Protein AF-A0A0P9DIS6-F1 (afdb_monomer_lite)

Structure (mmCIF, N/CA/C/O backbone):
data_AF-A0A0P9DIS6-F1
#
_entry.id   AF-A0A0P9DIS6-F1
#
loop_
_atom_site.group_PDB
_atom_site.id
_atom_site.type_symbol
_atom_site.label_atom_id
_atom_site.label_alt_id
_atom_site.label_comp_id
_atom_site.label_asym_id
_atom_site.label_entity_id
_atom_site.label_seq_id
_atom_site.pdbx_PDB_ins_code
_atom_site.Cartn_x
_atom_site.Cartn_y
_atom_site.Cartn_z
_atom_site.occupancy
_atom_site.B_iso_or_equiv
_atom_site.auth_seq_id
_atom_site.auth_comp_id
_atom_site.auth_asym_id
_atom_site.auth_atom_id
_atom_site.pdbx_PDB_model_num
ATOM 1 N N . MET A 1 1 ? 12.935 -15.596 25.903 1.00 37.84 1 MET A N 1
ATOM 2 C CA . MET A 1 1 ? 12.509 -15.413 24.498 1.00 37.84 1 MET A CA 1
ATOM 3 C C . MET A 1 1 ? 12.984 -14.052 24.033 1.00 37.84 1 MET A C 1
ATOM 5 O O . MET A 1 1 ? 12.447 -13.041 24.473 1.00 37.84 1 MET A O 1
ATOM 9 N N . GLN A 1 2 ? 14.040 -14.016 23.230 1.00 32.84 2 GLN A N 1
ATOM 10 C CA . GLN A 1 2 ? 14.567 -12.777 22.670 1.00 32.84 2 GLN A CA 1
ATOM 11 C C . GLN A 1 2 ? 13.622 -12.366 21.537 1.00 32.84 2 GLN A C 1
ATOM 13 O O . GLN A 1 2 ? 13.477 -13.085 20.556 1.00 32.84 2 GLN A O 1
ATOM 18 N N . ARG A 1 3 ? 12.859 -11.283 21.727 1.00 45.94 3 ARG A N 1
ATOM 19 C CA . ARG A 1 3 ? 11.967 -10.762 20.684 1.00 45.94 3 ARG A CA 1
ATOM 20 C C . ARG A 1 3 ? 12.847 -10.274 19.535 1.00 45.94 3 ARG A C 1
ATOM 22 O O . ARG A 1 3 ? 13.559 -9.290 19.716 1.00 45.94 3 ARG A O 1
ATOM 29 N N . GLY A 1 4 ? 12.806 -10.959 18.394 1.00 50.25 4 GLY A N 1
ATOM 30 C CA . GLY A 1 4 ? 13.538 -10.552 17.197 1.00 50.25 4 GLY A CA 1
ATOM 31 C C . GLY A 1 4 ? 13.231 -9.095 16.844 1.00 50.25 4 GLY A C 1
ATOM 32 O O . GLY A 1 4 ? 12.067 -8.681 16.776 1.00 50.25 4 GLY A O 1
ATOM 33 N N . THR A 1 5 ? 14.268 -8.281 16.665 1.00 59.00 5 THR A N 1
ATOM 34 C CA . THR A 1 5 ? 14.093 -6.907 16.195 1.00 59.00 5 THR A CA 1
ATOM 35 C C . THR A 1 5 ? 13.604 -6.978 14.752 1.00 59.00 5 THR A C 1
ATOM 37 O O . THR A 1 5 ? 14.273 -7.546 13.895 1.00 59.00 5 THR A O 1
ATOM 40 N N . VAL A 1 6 ? 12.410 -6.453 14.481 1.00 61.09 6 VAL A N 1
ATOM 41 C CA . VAL A 1 6 ? 11.936 -6.225 13.115 1.00 61.09 6 VAL A CA 1
ATOM 42 C C . VAL A 1 6 ? 12.663 -4.990 12.596 1.00 61.09 6 VAL A C 1
ATOM 44 O O . VAL A 1 6 ? 12.550 -3.923 13.201 1.00 61.09 6 VAL A O 1
ATOM 47 N N . SER A 1 7 ? 13.397 -5.143 11.502 1.00 76.25 7 SER A N 1
ATOM 48 C CA . SER A 1 7 ? 14.197 -4.099 10.867 1.00 76.25 7 SER A CA 1
ATOM 49 C C . SER A 1 7 ? 13.411 -3.323 9.806 1.00 76.25 7 SER A C 1
ATOM 51 O O . SER A 1 7 ? 13.667 -2.138 9.618 1.00 76.25 7 SER A O 1
ATOM 53 N N . GLY A 1 8 ? 12.392 -3.909 9.167 1.00 87.12 8 GLY A N 1
ATOM 54 C CA . GLY A 1 8 ? 11.573 -3.176 8.195 1.00 87.12 8 GLY A CA 1
ATOM 55 C C . GLY A 1 8 ? 10.319 -3.904 7.722 1.00 87.12 8 GLY A C 1
ATOM 56 O O . GLY A 1 8 ? 10.149 -5.097 7.968 1.00 87.12 8 GLY A O 1
ATOM 57 N N . PHE A 1 9 ? 9.445 -3.167 7.045 1.00 90.69 9 PHE A N 1
ATOM 58 C CA . PHE A 1 9 ? 8.234 -3.661 6.394 1.00 90.69 9 PHE A CA 1
ATOM 59 C C . PHE A 1 9 ? 8.150 -3.109 4.976 1.00 90.69 9 PHE A C 1
ATOM 61 O O . PHE A 1 9 ? 8.415 -1.930 4.747 1.00 90.69 9 PHE A O 1
ATOM 68 N N . PHE A 1 10 ? 7.751 -3.965 4.043 1.00 92.69 10 PHE A N 1
ATOM 69 C CA . PHE A 1 10 ? 7.610 -3.657 2.628 1.00 92.69 10 PHE A CA 1
ATOM 70 C C . PHE A 1 10 ? 6.316 -4.267 2.110 1.00 92.69 10 PHE A C 1
ATOM 72 O O . PHE A 1 10 ? 6.052 -5.449 2.340 1.00 92.69 10 PHE A O 1
ATOM 79 N N . VAL A 1 11 ? 5.526 -3.490 1.374 1.00 93.81 11 VAL A N 1
ATOM 80 C CA . VAL A 1 11 ? 4.339 -3.991 0.687 1.00 93.81 11 VAL A CA 1
ATOM 81 C C . VAL A 1 11 ? 4.109 -3.261 -0.645 1.00 93.81 11 VAL A C 1
ATOM 83 O O . VAL A 1 11 ? 3.821 -2.062 -0.665 1.00 93.81 11 VAL A O 1
ATOM 86 N N . PRO A 1 12 ? 4.229 -3.968 -1.779 1.00 94.31 12 PRO A N 1
ATOM 87 C CA . PRO A 1 12 ? 3.695 -3.544 -3.057 1.00 94.31 12 PRO A CA 1
ATOM 88 C C . PRO A 1 12 ? 2.209 -3.886 -3.142 1.00 94.31 12 PRO A C 1
ATOM 90 O O . PRO A 1 12 ? 1.764 -4.947 -2.696 1.00 94.31 12 PRO A O 1
ATOM 93 N N . ILE A 1 13 ? 1.456 -2.991 -3.769 1.00 94.94 13 ILE A N 1
ATOM 94 C CA . ILE A 1 13 ? 0.063 -3.193 -4.156 1.00 94.94 13 ILE A CA 1
ATOM 95 C C . ILE A 1 13 ? -0.019 -2.927 -5.651 1.00 94.94 13 ILE A C 1
ATOM 97 O O . ILE A 1 13 ? 0.258 -1.823 -6.115 1.00 94.94 13 ILE A O 1
ATOM 101 N N . ILE A 1 14 ? -0.377 -3.955 -6.402 1.00 95.50 14 ILE A N 1
ATOM 102 C CA . ILE A 1 14 ? -0.420 -3.952 -7.858 1.00 95.50 14 ILE A CA 1
ATOM 103 C C . ILE A 1 14 ? -1.883 -3.914 -8.273 1.00 95.50 14 ILE A C 1
ATOM 105 O O . ILE A 1 14 ? -2.667 -4.741 -7.811 1.00 95.50 14 ILE A O 1
ATOM 109 N N . ASN A 1 15 ? -2.242 -2.990 -9.159 1.00 96.75 15 ASN A N 1
ATOM 110 C CA . ASN A 1 15 ? -3.517 -3.041 -9.862 1.00 96.75 15 ASN A CA 1
ATOM 111 C C . ASN A 1 15 ? -3.322 -3.835 -11.157 1.00 96.75 15 ASN A C 1
ATOM 113 O O . ASN A 1 15 ? -2.781 -3.326 -12.134 1.00 96.75 15 ASN A O 1
ATOM 117 N N . ALA A 1 16 ? -3.738 -5.097 -11.147 1.00 95.31 16 ALA A N 1
ATOM 118 C CA . ALA A 1 16 ? -3.739 -5.986 -12.303 1.00 95.31 16 ALA A CA 1
ATOM 119 C C . ALA A 1 16 ? -4.854 -5.651 -13.313 1.00 95.31 16 ALA A C 1
ATOM 121 O O . ALA A 1 16 ? -4.865 -6.194 -14.417 1.00 95.31 16 ALA A O 1
ATOM 122 N N . GLY A 1 17 ? -5.785 -4.763 -12.952 1.00 94.19 17 GLY A N 1
ATOM 123 C CA . GLY A 1 17 ? -6.831 -4.273 -13.839 1.00 94.19 17 GLY A CA 1
ATOM 124 C C . GLY A 1 17 ? -6.303 -3.233 -14.826 1.00 94.19 17 GLY A C 1
ATOM 125 O O . GLY A 1 17 ? -5.280 -2.590 -14.596 1.00 94.19 17 GLY A O 1
ATOM 126 N N . SER A 1 18 ? -7.033 -3.034 -15.923 1.00 95.62 18 SER A N 1
ATOM 127 C CA . SER A 1 18 ? -6.696 -2.037 -16.948 1.00 95.62 18 SER A CA 1
ATOM 128 C C . SER A 1 18 ? -7.115 -0.612 -16.581 1.00 95.62 18 SER A C 1
ATOM 130 O O . SER A 1 18 ? -6.606 0.349 -17.157 1.00 95.62 18 SER A O 1
ATOM 132 N N . THR A 1 19 ? -8.036 -0.451 -15.629 1.00 96.00 19 THR A N 1
ATOM 133 C CA . THR A 1 19 ? -8.592 0.850 -15.246 1.00 96.00 19 THR A CA 1
ATOM 134 C C . THR A 1 19 ? -7.911 1.415 -14.002 1.00 96.00 19 THR A C 1
ATOM 136 O O . THR A 1 19 ? -7.598 0.658 -13.080 1.00 96.00 19 THR A O 1
ATOM 139 N N . PRO A 1 20 ? -7.706 2.742 -13.926 1.00 96.62 20 PRO A N 1
ATOM 140 C CA . PRO A 1 20 ? -7.267 3.378 -12.692 1.00 96.62 20 PRO A CA 1
ATOM 141 C C . PRO A 1 20 ? -8.337 3.262 -11.597 1.00 96.62 20 PRO A C 1
ATOM 143 O O . PRO A 1 20 ? -9.535 3.238 -11.886 1.00 96.62 20 PRO A O 1
ATOM 146 N N . ALA A 1 21 ? -7.897 3.249 -10.342 1.00 96.88 21 ALA A N 1
ATOM 147 C CA . ALA A 1 21 ? -8.765 3.324 -9.171 1.00 96.88 21 ALA A CA 1
ATOM 148 C C . ALA A 1 21 ? -8.191 4.307 -8.150 1.00 96.88 21 ALA A C 1
ATOM 150 O O . ALA A 1 21 ? -6.973 4.371 -7.964 1.00 96.88 21 ALA A O 1
ATOM 151 N N . ASP A 1 22 ? -9.063 5.055 -7.480 1.00 97.19 22 ASP A N 1
ATOM 152 C CA . ASP A 1 22 ? -8.659 5.858 -6.330 1.00 97.19 22 ASP A CA 1
ATOM 153 C C . ASP A 1 22 ? -8.732 4.994 -5.075 1.00 97.19 22 ASP A C 1
ATOM 155 O O . ASP A 1 22 ? -9.797 4.466 -4.735 1.00 97.19 22 ASP A O 1
ATOM 159 N N . ILE A 1 23 ? -7.592 4.808 -4.413 1.00 96.38 23 ILE A N 1
ATOM 160 C CA . ILE A 1 23 ? -7.451 3.877 -3.299 1.00 96.38 23 ILE A CA 1
ATOM 161 C C . ILE A 1 23 ? -6.843 4.552 -2.075 1.00 96.38 23 ILE A C 1
ATOM 163 O O . ILE A 1 23 ? -6.017 5.455 -2.168 1.00 96.38 23 ILE A O 1
ATOM 167 N N . THR A 1 24 ? -7.227 4.059 -0.903 1.00 96.56 24 THR A N 1
ATOM 168 C CA . THR A 1 24 ? -6.625 4.416 0.379 1.00 96.56 24 THR A CA 1
ATOM 169 C C . THR A 1 24 ? -6.056 3.160 1.017 1.00 96.56 24 THR A C 1
ATOM 171 O O . THR A 1 24 ? -6.761 2.167 1.206 1.00 96.56 24 THR A O 1
ATOM 174 N N . VAL A 1 25 ? -4.783 3.212 1.403 1.00 95.94 25 VAL A N 1
ATOM 175 C CA . VAL A 1 25 ? -4.107 2.127 2.123 1.00 95.94 25 VAL A CA 1
ATOM 176 C C . VAL A 1 25 ? -3.810 2.620 3.527 1.00 95.94 25 VAL A C 1
ATOM 178 O O . VAL A 1 25 ? -3.150 3.638 3.703 1.00 95.94 25 VAL A O 1
ATOM 181 N N . SER A 1 26 ? -4.330 1.934 4.538 1.00 96.19 26 SER A N 1
ATOM 182 C CA . SER A 1 26 ? -4.124 2.273 5.947 1.00 96.19 26 SER A CA 1
ATOM 183 C C . SER A 1 26 ? -3.376 1.154 6.648 1.00 96.19 26 SER A C 1
ATOM 185 O O . SER A 1 26 ? -3.722 -0.015 6.486 1.00 96.19 26 SER A O 1
ATOM 187 N N . PHE A 1 27 ? -2.399 1.520 7.470 1.00 94.19 27 PHE A N 1
ATOM 188 C CA . PHE A 1 27 ? -1.735 0.601 8.385 1.00 94.19 27 PHE A CA 1
ATOM 189 C C . PHE A 1 27 ? -2.041 0.995 9.820 1.00 94.19 27 PHE A C 1
ATOM 191 O O . PHE A 1 27 ? -2.232 2.173 10.124 1.00 94.19 27 PHE A O 1
ATOM 198 N N . TYR A 1 28 ? -2.078 0.004 10.697 1.00 93.19 28 TYR A N 1
ATOM 199 C CA . TYR A 1 28 ? -2.428 0.172 12.097 1.00 93.19 28 TYR A CA 1
ATOM 200 C C . TYR A 1 28 ? -1.378 -0.493 12.975 1.00 93.19 28 TYR A C 1
ATOM 202 O O . TYR A 1 28 ? -0.852 -1.556 12.635 1.00 93.19 28 TYR A O 1
ATOM 210 N N . GLN A 1 29 ? -1.087 0.157 14.094 1.00 91.31 29 GLN A N 1
ATOM 211 C CA . GLN A 1 29 ? -0.263 -0.358 15.179 1.00 91.31 29 GLN A CA 1
ATOM 212 C C . GLN A 1 29 ? -1.038 -1.404 15.990 1.00 91.31 29 GLN A C 1
ATOM 214 O O . GLN A 1 29 ? -2.235 -1.611 15.780 1.00 91.31 29 GLN A O 1
ATOM 219 N N . GLN A 1 30 ? -0.360 -2.076 16.923 1.00 89.56 30 GLN A N 1
ATOM 220 C CA . GLN A 1 30 ? -0.969 -3.146 17.723 1.00 89.56 30 GLN A CA 1
ATOM 221 C C . GLN A 1 30 ? -2.174 -2.667 18.554 1.00 89.56 30 GLN A C 1
ATOM 223 O O . GLN A 1 30 ? -3.100 -3.435 18.796 1.00 89.56 30 GLN A O 1
ATOM 228 N N . ASP A 1 31 ? -2.171 -1.405 18.980 1.00 91.56 31 ASP A N 1
ATOM 229 C CA . ASP A 1 31 ? -3.259 -0.774 19.737 1.00 91.56 31 ASP A CA 1
ATOM 230 C C . ASP A 1 31 ? -4.401 -0.240 18.848 1.00 91.56 31 ASP A C 1
ATOM 232 O O . ASP A 1 31 ? -5.363 0.337 19.351 1.00 91.56 31 ASP A O 1
ATOM 236 N N . GLY A 1 32 ? -4.308 -0.427 17.527 1.00 91.88 32 GLY A N 1
ATOM 237 C CA . GLY A 1 32 ? -5.273 0.077 16.553 1.00 91.88 32 GLY A CA 1
ATOM 238 C C . GLY A 1 32 ? -5.034 1.523 16.110 1.00 91.88 32 GLY A C 1
ATOM 239 O O . GLY A 1 32 ? -5.770 2.019 15.253 1.00 91.88 32 GLY A O 1
ATOM 240 N N . THR A 1 33 ? -4.005 2.204 16.619 1.00 94.00 33 THR A N 1
ATOM 241 C CA . THR A 1 33 ? -3.643 3.553 16.167 1.00 94.00 33 THR A CA 1
ATOM 242 C C . THR A 1 33 ? -3.192 3.516 14.709 1.00 94.00 33 THR A C 1
ATOM 244 O O . THR A 1 33 ? -2.400 2.661 14.308 1.00 94.00 33 THR A O 1
ATOM 247 N N . LYS A 1 34 ? -3.676 4.457 13.890 1.00 93.94 34 LYS A N 1
ATOM 248 C CA . LYS A 1 34 ? -3.238 4.582 12.493 1.00 93.94 34 LYS A CA 1
ATOM 249 C C . LYS A 1 34 ? -1.759 4.955 12.433 1.00 93.94 34 LYS A C 1
ATOM 251 O O . LYS A 1 34 ? -1.323 5.908 13.075 1.00 93.94 34 LYS A O 1
ATOM 256 N N . LEU A 1 35 ? -1.003 4.246 11.606 1.00 91.88 35 LEU A N 1
ATOM 257 C CA . LEU A 1 35 ? 0.323 4.684 11.202 1.00 91.88 35 LEU A CA 1
ATOM 258 C C . LEU A 1 35 ? 0.166 5.800 10.164 1.00 91.88 35 LEU A C 1
ATOM 260 O O . LEU A 1 35 ? -0.525 5.613 9.166 1.00 91.88 35 LEU A O 1
ATOM 264 N N . THR A 1 36 ? 0.803 6.945 10.397 1.00 90.69 36 THR A N 1
ATOM 265 C CA . THR A 1 36 ? 0.788 8.107 9.484 1.00 90.69 36 THR A CA 1
ATOM 266 C C . THR A 1 36 ? 2.174 8.455 8.949 1.00 90.69 36 THR A C 1
ATOM 268 O O . THR A 1 36 ? 2.333 9.438 8.231 1.00 90.69 36 THR A O 1
ATOM 271 N N . THR A 1 37 ? 3.191 7.682 9.332 1.00 89.88 37 THR A N 1
ATOM 272 C CA . THR A 1 37 ? 4.571 7.877 8.896 1.00 89.88 37 THR A CA 1
ATOM 273 C C . THR A 1 37 ? 4.683 7.608 7.400 1.00 89.88 37 THR A C 1
ATOM 275 O O . THR A 1 37 ? 4.224 6.574 6.917 1.00 89.88 37 THR A O 1
ATOM 278 N N . GLU A 1 38 ? 5.283 8.543 6.667 1.00 91.94 38 GLU A N 1
ATOM 279 C CA . GLU A 1 38 ? 5.582 8.350 5.250 1.00 91.94 38 GLU A CA 1
ATOM 28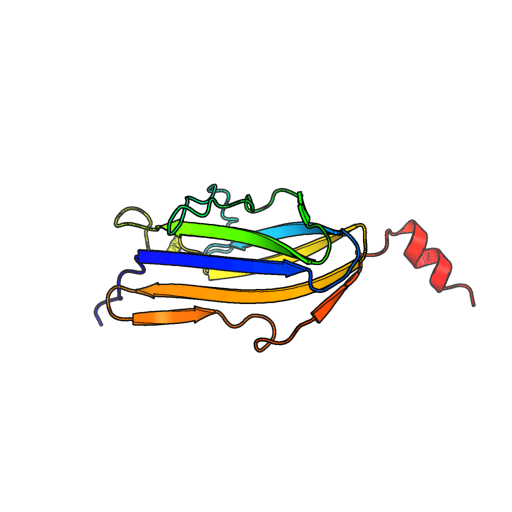0 C C . GLU A 1 38 ? 6.695 7.313 5.081 1.00 91.94 38 GLU A C 1
ATOM 282 O O . GLU A 1 38 ? 7.590 7.183 5.922 1.00 91.94 38 GLU A O 1
ATOM 287 N N . GLY A 1 39 ? 6.604 6.532 4.007 1.00 91.19 39 GLY A N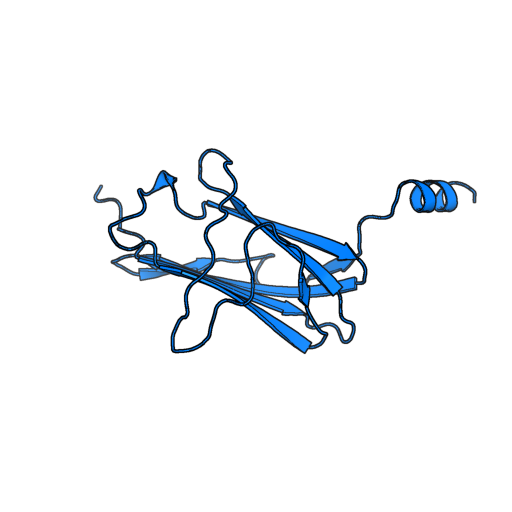 1
ATOM 288 C CA . GLY A 1 39 ? 7.573 5.485 3.735 1.00 91.19 39 GLY A CA 1
ATOM 289 C C . GLY A 1 39 ? 8.906 6.037 3.228 1.00 91.19 39 GLY A C 1
ATOM 290 O O . GLY A 1 39 ? 8.995 7.154 2.723 1.00 91.19 39 GLY A O 1
ATOM 291 N N . THR A 1 40 ? 9.951 5.223 3.328 1.00 90.38 40 THR A N 1
ATOM 292 C CA . THR A 1 40 ? 11.275 5.505 2.764 1.00 90.38 40 THR A CA 1
ATOM 293 C C . THR A 1 40 ? 11.493 4.717 1.475 1.00 90.38 40 THR A C 1
ATOM 295 O O . THR A 1 40 ? 10.674 3.875 1.095 1.00 90.38 40 THR A O 1
ATOM 298 N N . SER A 1 41 ? 12.607 4.968 0.789 1.00 86.81 41 SER A N 1
ATOM 299 C CA . SER A 1 41 ? 13.027 4.133 -0.336 1.00 86.81 41 SER A CA 1
ATOM 300 C C . SER A 1 41 ? 13.611 2.796 0.132 1.00 86.81 41 SER A C 1
ATOM 302 O O . SER A 1 41 ? 14.259 2.719 1.180 1.00 86.81 41 SER A O 1
ATOM 304 N N . TYR A 1 42 ? 13.426 1.752 -0.674 1.00 83.12 42 TYR A N 1
ATOM 305 C CA . TYR A 1 42 ? 14.099 0.458 -0.546 1.00 83.12 42 TYR A CA 1
ATOM 306 C C . TYR A 1 42 ? 14.734 0.091 -1.884 1.00 83.12 42 TYR A C 1
ATOM 308 O O . TYR A 1 42 ? 14.034 0.073 -2.891 1.00 83.12 42 TYR A O 1
ATOM 316 N N . GLN A 1 43 ? 16.045 -0.184 -1.898 1.00 84.00 43 GLN A N 1
ATOM 317 C CA . GLN A 1 43 ? 16.808 -0.433 -3.134 1.00 84.00 43 GLN A CA 1
ATOM 318 C C . GLN A 1 43 ? 16.524 0.630 -4.213 1.00 84.00 43 GLN A C 1
ATOM 320 O O . GLN A 1 43 ? 16.184 0.304 -5.342 1.00 84.00 43 GLN A O 1
ATOM 325 N N . GLU A 1 44 ? 16.588 1.908 -3.822 1.00 85.62 44 GLU A N 1
ATOM 326 C CA . GLU A 1 44 ? 16.326 3.078 -4.684 1.00 85.62 44 GLU A CA 1
ATOM 327 C C . GLU A 1 44 ? 14.870 3.244 -5.162 1.00 85.62 44 GLU A C 1
ATOM 329 O O . GLU A 1 44 ? 14.519 4.287 -5.711 1.00 85.62 44 GLU A O 1
ATOM 334 N N . ILE A 1 45 ? 13.976 2.296 -4.865 1.00 84.25 45 ILE A N 1
ATOM 335 C CA . ILE A 1 45 ? 12.548 2.415 -5.168 1.00 84.25 45 ILE A CA 1
ATOM 336 C C . ILE A 1 45 ? 11.855 3.164 -4.028 1.00 84.25 45 ILE A C 1
ATOM 338 O O . ILE A 1 45 ? 11.782 2.675 -2.898 1.00 84.25 45 ILE A O 1
ATOM 342 N N . GLY A 1 46 ? 11.354 4.364 -4.324 1.00 88.12 46 GLY A N 1
ATOM 343 C CA . GLY A 1 46 ? 10.640 5.211 -3.370 1.00 88.12 46 GLY A CA 1
ATOM 344 C C . GLY A 1 46 ? 9.254 4.681 -3.007 1.00 88.12 46 GLY A C 1
ATOM 345 O O . GLY A 1 46 ? 8.535 4.143 -3.851 1.00 88.12 46 GLY A O 1
ATOM 346 N N . SER A 1 47 ? 8.857 4.881 -1.750 1.00 94.50 47 SER A N 1
ATOM 347 C CA . SER A 1 47 ? 7.467 4.684 -1.336 1.00 94.50 47 SER A CA 1
ATOM 348 C C . SER A 1 47 ? 6.567 5.708 -2.023 1.00 94.50 47 SER A C 1
ATOM 350 O O . SER A 1 47 ? 6.789 6.910 -1.915 1.00 94.50 47 SER A O 1
ATOM 352 N N . THR A 1 48 ? 5.542 5.230 -2.720 1.00 95.44 48 THR A N 1
ATOM 353 C CA . THR A 1 48 ? 4.523 6.066 -3.374 1.00 95.44 48 THR A CA 1
ATOM 354 C C . THR A 1 48 ? 3.219 6.109 -2.587 1.00 95.44 48 THR A C 1
ATOM 356 O O . THR A 1 48 ? 2.411 7.018 -2.758 1.00 95.44 48 THR A O 1
ATOM 359 N N . ILE A 1 49 ? 3.016 5.135 -1.701 1.00 95.94 49 ILE A N 1
ATOM 360 C CA . ILE A 1 49 ? 1.872 5.066 -0.804 1.00 95.94 49 ILE A CA 1
ATOM 361 C C . ILE A 1 49 ? 2.183 5.897 0.438 1.00 95.94 49 ILE A C 1
ATOM 363 O O . ILE A 1 49 ? 3.157 5.630 1.143 1.00 95.94 49 ILE A O 1
ATOM 367 N N . ILE A 1 50 ? 1.306 6.847 0.752 1.00 95.75 50 ILE A N 1
ATOM 368 C CA . ILE A 1 50 ? 1.293 7.518 2.052 1.00 95.75 50 ILE A CA 1
ATOM 369 C C . ILE A 1 50 ? 0.134 6.938 2.874 1.00 95.75 50 ILE A C 1
ATOM 371 O O . ILE A 1 50 ? -1.023 7.085 2.465 1.00 95.75 50 ILE A O 1
ATOM 375 N N . PRO A 1 51 ? 0.399 6.282 4.020 1.00 95.88 51 PRO A N 1
ATOM 376 C CA . PRO A 1 51 ? -0.644 5.647 4.815 1.00 95.88 51 PRO A CA 1
ATOM 377 C C . PRO A 1 51 ? -1.790 6.598 5.180 1.00 95.88 51 PRO A C 1
ATOM 379 O O . PRO A 1 51 ? -1.584 7.699 5.688 1.00 95.88 51 PRO A O 1
ATOM 382 N N . GLY A 1 52 ? -3.018 6.156 4.920 1.00 96.38 52 GLY A N 1
ATOM 383 C CA . GLY A 1 52 ? -4.246 6.885 5.228 1.00 96.38 52 GLY A CA 1
ATOM 384 C C . GLY A 1 52 ? -4.589 8.032 4.274 1.00 96.38 52 GLY A C 1
ATOM 385 O O . GLY A 1 52 ? -5.657 8.618 4.445 1.00 96.38 52 GLY A O 1
ATOM 386 N N . LYS A 1 53 ? -3.747 8.343 3.277 1.00 96.81 53 LYS A N 1
ATOM 387 C CA . LYS A 1 53 ? -4.058 9.333 2.235 1.00 96.81 53 LYS A CA 1
ATOM 388 C C . LYS A 1 53 ? -4.564 8.632 0.962 1.00 96.81 53 LYS A C 1
ATOM 390 O O . LYS A 1 53 ? -4.005 7.596 0.590 1.00 96.81 53 LYS A O 1
ATOM 395 N N . PRO A 1 54 ? -5.606 9.168 0.301 1.00 96.12 54 PRO A N 1
ATOM 396 C CA . PRO A 1 54 ? -6.062 8.648 -0.981 1.00 96.12 54 PRO A CA 1
ATOM 397 C C . PRO A 1 54 ? -5.022 8.921 -2.073 1.00 96.12 54 PRO A C 1
ATOM 399 O O . PRO A 1 54 ? -4.342 9.951 -2.053 1.00 96.12 54 PRO A O 1
ATOM 402 N N . PHE A 1 55 ? -4.904 8.000 -3.025 1.00 96.81 55 PHE A N 1
ATOM 403 C CA . PHE A 1 55 ? -4.099 8.170 -4.228 1.00 96.81 55 PHE A CA 1
ATOM 404 C C . PHE A 1 55 ? -4.666 7.355 -5.392 1.00 96.81 55 PHE A C 1
ATOM 406 O O . PHE A 1 55 ? -5.254 6.286 -5.213 1.00 96.81 55 PHE A O 1
ATOM 413 N N . THR A 1 56 ? -4.417 7.821 -6.615 1.00 97.62 56 THR A N 1
ATOM 414 C CA . THR A 1 56 ? -4.806 7.095 -7.824 1.00 97.62 56 THR A CA 1
ATOM 415 C C . THR A 1 56 ? -3.764 6.040 -8.184 1.00 97.62 56 THR A C 1
ATOM 417 O O . THR A 1 56 ? -2.641 6.368 -8.575 1.00 97.62 56 THR A O 1
ATOM 420 N N . LEU A 1 57 ? -4.155 4.766 -8.131 1.00 97.50 57 LEU A N 1
ATOM 421 C CA . LEU A 1 57 ? -3.366 3.659 -8.658 1.00 97.50 57 LEU A CA 1
ATOM 422 C C . LEU A 1 57 ? -3.809 3.358 -10.093 1.00 97.50 57 LEU A C 1
ATOM 424 O O . LEU A 1 57 ? -4.911 2.859 -10.332 1.00 97.50 57 LEU A O 1
ATOM 428 N N . LYS A 1 58 ? -2.945 3.684 -11.060 1.00 98.00 58 LYS A N 1
ATOM 429 C CA . LYS A 1 58 ? -3.189 3.416 -12.486 1.00 98.00 58 LYS A CA 1
ATOM 430 C C . LYS A 1 58 ? -3.381 1.916 -12.7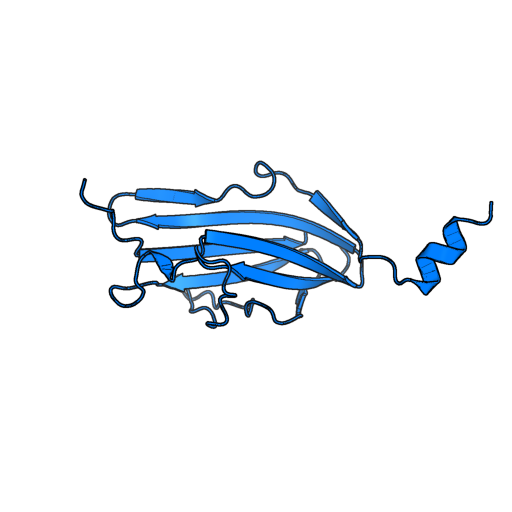42 1.00 98.00 58 LYS A C 1
ATOM 432 O O . LYS A 1 58 ? -2.888 1.087 -11.980 1.00 98.00 58 LYS A O 1
ATOM 437 N N . GLY A 1 59 ? -4.076 1.582 -13.827 1.00 96.81 59 GLY A N 1
ATOM 438 C CA . GLY A 1 59 ? -4.122 0.206 -14.317 1.00 96.81 59 GLY A CA 1
ATOM 439 C C . GLY A 1 59 ? -2.721 -0.295 -14.669 1.00 96.81 59 GLY A C 1
ATOM 440 O O . GLY A 1 59 ? -1.881 0.487 -15.123 1.00 96.81 59 GLY A O 1
ATOM 441 N N . TYR A 1 60 ? -2.465 -1.575 -14.417 1.00 96.88 60 TYR A N 1
ATOM 442 C CA . TYR A 1 60 ? -1.165 -2.231 -14.605 1.00 96.88 60 TYR A CA 1
ATOM 443 C C . TYR A 1 60 ? 0.015 -1.556 -13.885 1.00 96.88 60 TYR A C 1
ATOM 445 O O . TYR A 1 60 ? 1.163 -1.688 -14.307 1.00 96.88 60 TYR A O 1
ATOM 453 N N . ALA A 1 61 ? -0.252 -0.821 -12.804 1.00 96.69 61 ALA A N 1
ATOM 454 C CA . ALA A 1 61 ? 0.765 -0.113 -12.037 1.00 96.69 61 ALA A CA 1
ATOM 455 C C . ALA A 1 61 ? 0.879 -0.637 -10.602 1.00 96.69 61 ALA A C 1
ATOM 457 O O . ALA A 1 61 ? -0.017 -1.305 -10.078 1.00 96.69 61 ALA A O 1
ATOM 458 N N . THR A 1 62 ? 1.988 -0.273 -9.957 1.00 95.69 62 THR A N 1
ATOM 459 C CA . THR A 1 62 ? 2.329 -0.677 -8.592 1.00 95.69 62 THR A CA 1
ATOM 460 C C . THR A 1 62 ? 2.446 0.544 -7.689 1.00 95.69 62 THR A C 1
ATOM 462 O O . THR A 1 62 ? 3.210 1.467 -7.971 1.00 95.69 62 THR A O 1
ATOM 465 N N . GLY A 1 63 ? 1.714 0.532 -6.580 1.00 95.50 63 GLY A N 1
ATOM 466 C CA . GLY A 1 63 ? 1.975 1.374 -5.420 1.00 95.50 63 GLY A CA 1
ATOM 467 C C . GLY A 1 63 ? 2.924 0.656 -4.466 1.00 95.50 63 GLY A C 1
ATOM 468 O O . GLY A 1 63 ? 2.819 -0.558 -4.292 1.00 95.50 63 GLY A O 1
ATOM 469 N N . LEU A 1 64 ? 3.836 1.390 -3.837 1.00 95.81 64 LEU A N 1
ATOM 470 C CA . LEU A 1 64 ? 4.790 0.833 -2.884 1.00 95.81 64 LEU A CA 1
ATOM 471 C C . LEU A 1 64 ? 4.711 1.555 -1.543 1.00 95.81 64 LEU A C 1
ATOM 473 O O . LEU A 1 64 ? 4.739 2.784 -1.501 1.00 95.81 64 LEU A O 1
ATOM 477 N N . TYR A 1 65 ? 4.699 0.788 -0.456 1.00 95.50 65 TYR A N 1
ATOM 478 C CA . TYR A 1 65 ? 5.063 1.283 0.864 1.00 95.50 65 TYR A CA 1
ATOM 479 C C . TYR A 1 65 ? 6.237 0.485 1.424 1.00 95.50 65 TYR A C 1
ATOM 481 O O . TYR A 1 65 ? 6.205 -0.746 1.461 1.00 95.50 65 TYR A O 1
ATOM 489 N N . HIS A 1 66 ? 7.248 1.189 1.910 1.00 93.81 66 HIS A N 1
ATOM 490 C CA . HIS A 1 66 ? 8.349 0.630 2.670 1.00 93.81 66 HIS A CA 1
ATOM 491 C C . HIS A 1 66 ? 8.662 1.523 3.864 1.00 93.81 66 HIS A C 1
ATOM 493 O O . HIS A 1 66 ? 8.734 2.741 3.741 1.00 93.81 66 HIS A O 1
ATOM 499 N N . ILE A 1 67 ? 8.911 0.917 5.018 1.00 90.50 67 ILE A N 1
ATOM 500 C CA . ILE A 1 67 ? 9.430 1.620 6.185 1.00 90.50 67 ILE A CA 1
ATOM 501 C C . ILE A 1 67 ? 10.496 0.766 6.862 1.00 90.50 67 ILE A C 1
ATOM 503 O O . ILE A 1 67 ? 10.301 -0.424 7.116 1.00 90.50 67 ILE A O 1
ATOM 507 N N . ASN A 1 68 ? 11.625 1.392 7.183 1.00 86.00 68 ASN A N 1
ATOM 508 C CA . ASN A 1 68 ? 12.618 0.811 8.074 1.00 86.00 68 ASN A CA 1
ATOM 509 C C . ASN A 1 68 ? 12.253 1.203 9.511 1.00 86.00 68 ASN A C 1
ATOM 511 O O . ASN A 1 68 ? 12.108 2.387 9.815 1.00 86.00 68 ASN A O 1
ATOM 515 N N . PHE A 1 69 ? 12.076 0.223 10.395 1.00 79.31 69 PHE A N 1
ATOM 516 C CA . PHE A 1 69 ? 11.712 0.499 11.788 1.00 79.31 69 PHE A CA 1
ATOM 517 C C . PHE A 1 69 ? 12.929 0.855 12.656 1.00 79.31 69 PHE A C 1
ATOM 519 O O . PHE A 1 69 ? 12.761 1.409 13.749 1.00 79.31 69 PHE A O 1
ATOM 526 N N . GLY A 1 70 ? 14.142 0.576 12.163 1.00 65.50 70 GLY A N 1
ATOM 527 C CA . GLY A 1 70 ? 15.412 0.804 12.845 1.00 65.50 70 GLY A CA 1
ATOM 528 C C . GLY A 1 70 ? 15.427 0.280 14.285 1.00 65.50 70 GLY A C 1
ATOM 529 O O . GLY A 1 70 ? 14.605 -0.541 14.693 1.00 65.50 70 GLY A O 1
ATOM 530 N N . ASN A 1 71 ? 16.331 0.828 15.096 1.00 58.16 71 ASN A N 1
ATOM 531 C CA . ASN A 1 71 ? 16.295 0.673 16.555 1.00 58.16 71 ASN A CA 1
ATOM 532 C C . ASN A 1 71 ? 15.336 1.680 17.230 1.00 58.16 71 ASN A C 1
ATOM 534 O O . ASN A 1 71 ? 15.335 1.801 18.453 1.00 58.16 71 ASN A O 1
ATOM 538 N N . HIS A 1 72 ? 14.546 2.434 16.455 1.00 53.06 72 HIS A N 1
ATOM 539 C CA . HIS A 1 72 ? 13.870 3.645 16.933 1.00 53.06 72 HIS A CA 1
ATOM 540 C C . HIS A 1 72 ? 12.367 3.462 17.166 1.00 53.06 72 HIS A C 1
ATOM 542 O O . HIS A 1 72 ? 11.805 4.124 18.039 1.00 53.06 72 HIS A O 1
ATOM 548 N N . LEU A 1 73 ? 11.710 2.537 16.456 1.00 62.66 73 LEU A N 1
ATOM 549 C CA . LEU A 1 73 ? 10.305 2.215 16.706 1.00 62.66 73 LEU A CA 1
ATOM 550 C C . LEU A 1 73 ? 10.186 0.992 17.620 1.00 62.66 73 LEU A C 1
ATOM 552 O O . LEU A 1 73 ? 10.595 -0.125 17.283 1.00 62.66 73 LEU A O 1
ATOM 556 N N . LYS A 1 74 ? 9.594 1.215 18.804 1.00 72.12 74 LYS A N 1
ATOM 557 C CA . LYS A 1 74 ? 9.216 0.148 19.744 1.00 72.12 74 LYS A CA 1
ATOM 558 C C . LYS A 1 74 ? 8.363 -0.890 19.010 1.00 72.12 74 LYS A C 1
ATOM 560 O O . LYS A 1 74 ? 7.610 -0.537 18.110 1.00 72.12 74 LYS A O 1
ATOM 565 N N . CYS A 1 75 ? 8.427 -2.156 19.430 1.00 73.81 75 CYS A N 1
ATOM 566 C CA . CYS A 1 75 ? 7.704 -3.254 18.769 1.00 73.81 75 CYS A CA 1
ATOM 567 C C . CYS A 1 75 ? 6.209 -2.956 18.549 1.00 73.81 75 CYS A C 1
ATOM 569 O O . CYS A 1 75 ? 5.675 -3.304 17.504 1.00 73.81 75 CYS A O 1
ATOM 571 N N . ASN A 1 76 ? 5.568 -2.262 19.493 1.00 79.38 76 ASN A N 1
ATOM 572 C CA . ASN A 1 76 ? 4.144 -1.924 19.429 1.00 79.38 76 ASN A CA 1
ATOM 573 C C . ASN A 1 76 ? 3.824 -0.821 18.402 1.00 79.38 76 ASN A C 1
ATOM 575 O O . ASN A 1 76 ? 2.684 -0.721 17.971 1.00 79.38 76 ASN A O 1
ATOM 579 N N . GLY A 1 77 ? 4.820 -0.023 17.999 1.00 78.94 77 GLY A N 1
ATOM 580 C CA . GLY A 1 77 ? 4.683 1.049 17.008 1.00 78.94 77 GLY A CA 1
ATOM 581 C C . GLY A 1 77 ? 4.838 0.592 15.557 1.00 78.94 77 GLY A C 1
ATOM 582 O O . GLY A 1 77 ? 4.913 1.420 14.652 1.00 78.94 77 GLY A O 1
ATOM 583 N N . ARG A 1 78 ? 4.947 -0.719 15.327 1.00 85.38 78 ARG A N 1
ATOM 584 C CA . ARG A 1 78 ? 5.131 -1.319 14.001 1.00 85.38 78 ARG A CA 1
ATOM 585 C C . ARG A 1 78 ? 3.782 -1.621 13.353 1.00 85.38 78 ARG A C 1
ATOM 587 O O . ARG A 1 78 ? 2.763 -1.700 14.034 1.00 85.38 78 ARG A O 1
ATOM 594 N N . VAL A 1 79 ? 3.789 -1.822 12.036 1.00 88.88 79 VAL A N 1
ATOM 595 C CA . VAL A 1 79 ? 2.597 -2.271 11.304 1.00 88.88 79 VAL A CA 1
ATOM 596 C C . VAL A 1 79 ? 2.165 -3.633 11.845 1.00 88.88 79 VAL A C 1
ATOM 598 O O . VAL A 1 79 ? 2.933 -4.591 11.809 1.00 88.88 79 VAL A O 1
ATOM 601 N N . TYR A 1 80 ? 0.937 -3.695 12.345 1.00 87.31 80 TYR A N 1
ATOM 602 C CA . TYR A 1 80 ? 0.300 -4.898 12.874 1.00 87.31 80 TYR A CA 1
ATOM 603 C C . TYR A 1 80 ? -0.864 -5.354 11.985 1.00 87.31 80 TYR A C 1
ATOM 605 O O . TYR A 1 80 ? -1.056 -6.546 11.771 1.00 87.31 80 TYR A O 1
ATOM 613 N N . LEU A 1 81 ? -1.617 -4.401 11.429 1.00 90.00 81 LEU A N 1
ATOM 614 C CA . LEU A 1 81 ? -2.751 -4.645 10.537 1.00 90.00 81 LEU A CA 1
ATOM 615 C C . LEU A 1 81 ? -2.716 -3.672 9.352 1.00 90.00 81 LEU A C 1
ATOM 617 O O . LEU A 1 81 ? -2.274 -2.531 9.487 1.00 90.00 81 LEU A O 1
ATOM 621 N N . GLY A 1 82 ? -3.221 -4.111 8.198 1.00 90.94 82 GLY A N 1
ATOM 622 C CA . GLY A 1 82 ? -3.432 -3.278 7.017 1.00 90.94 82 GLY A CA 1
ATOM 623 C C . GLY A 1 82 ? -4.879 -3.331 6.530 1.00 90.94 82 GLY A C 1
ATOM 624 O O . GLY A 1 82 ? -5.561 -4.341 6.688 1.00 90.94 82 GLY A O 1
ATOM 625 N N . ARG A 1 83 ? -5.343 -2.244 5.912 1.00 91.88 83 ARG A N 1
ATOM 626 C CA . ARG A 1 83 ? -6.631 -2.161 5.215 1.00 91.88 83 ARG A CA 1
ATOM 627 C C . ARG A 1 83 ? -6.447 -1.431 3.893 1.00 91.88 83 ARG A C 1
ATOM 629 O O . ARG A 1 83 ? -5.834 -0.367 3.859 1.00 91.88 83 ARG A O 1
ATOM 636 N N . ILE A 1 84 ? -7.034 -1.977 2.836 1.00 93.06 84 ILE A N 1
ATOM 637 C CA . ILE A 1 84 ? -7.134 -1.326 1.530 1.00 93.06 84 ILE A CA 1
ATOM 638 C C . ILE A 1 84 ? -8.602 -0.972 1.302 1.00 93.06 84 ILE A C 1
ATOM 640 O O . ILE A 1 84 ? -9.492 -1.765 1.612 1.00 93.06 84 ILE A O 1
ATOM 644 N N . PHE A 1 85 ? -8.855 0.230 0.803 1.00 92.94 85 PHE A N 1
ATOM 645 C CA . PHE A 1 85 ? -10.189 0.718 0.486 1.00 92.94 85 PHE A CA 1
ATOM 646 C C . PHE A 1 85 ? -10.178 1.357 -0.900 1.00 92.94 85 PHE A C 1
ATOM 648 O O . PHE A 1 85 ? -9.290 2.156 -1.189 1.00 92.94 85 PHE A O 1
ATOM 655 N N . VAL A 1 86 ? -11.148 1.012 -1.746 1.00 94.00 86 VAL A N 1
ATOM 656 C CA . VAL A 1 86 ? -11.358 1.675 -3.039 1.00 94.00 86 VAL A CA 1
ATOM 657 C C . VAL A 1 86 ? -12.352 2.807 -2.810 1.00 94.00 86 VAL A C 1
ATOM 659 O O . VAL A 1 86 ? -13.511 2.556 -2.488 1.00 94.00 86 VAL A O 1
ATOM 662 N N . ASN A 1 87 ? -11.885 4.050 -2.929 1.00 94.62 87 ASN A N 1
ATOM 663 C CA . ASN A 1 87 ? -12.731 5.232 -2.776 1.00 94.62 87 ASN A CA 1
ATOM 664 C C . ASN A 1 87 ? -13.598 5.436 -4.027 1.00 94.62 87 ASN A C 1
ATOM 666 O O . ASN A 1 87 ? -14.766 5.789 -3.916 1.00 94.62 87 ASN A O 1
ATOM 670 N N . SER A 1 88 ? -13.027 5.210 -5.217 1.00 93.56 88 SER A N 1
ATOM 671 C CA . SER A 1 88 ? -13.737 5.285 -6.498 1.00 93.56 88 SER A CA 1
ATOM 672 C C . SER A 1 88 ? -13.101 4.378 -7.560 1.00 93.56 88 SER A C 1
ATOM 674 O O . SER A 1 88 ? -11.919 4.032 -7.483 1.00 93.56 88 SER A O 1
ATOM 676 N N . GLY A 1 89 ? -13.892 3.993 -8.565 1.00 91.94 89 GLY A N 1
ATOM 677 C CA . GLY A 1 89 ? -13.466 3.090 -9.634 1.00 91.94 89 GLY A CA 1
ATOM 678 C C . GLY A 1 89 ? -13.543 1.607 -9.256 1.00 91.94 89 GLY A C 1
ATOM 679 O O . GLY A 1 89 ? -14.278 1.205 -8.349 1.00 91.94 89 GLY A O 1
ATOM 680 N N . LYS A 1 90 ? -12.805 0.783 -10.005 1.00 93.56 90 LYS A N 1
ATOM 681 C CA . LYS A 1 90 ? -12.686 -0.668 -9.806 1.00 93.56 90 LYS A CA 1
ATOM 682 C C . LYS A 1 90 ? -11.218 -1.060 -9.892 1.00 93.56 90 LYS A C 1
ATOM 684 O O . LYS A 1 90 ? -10.515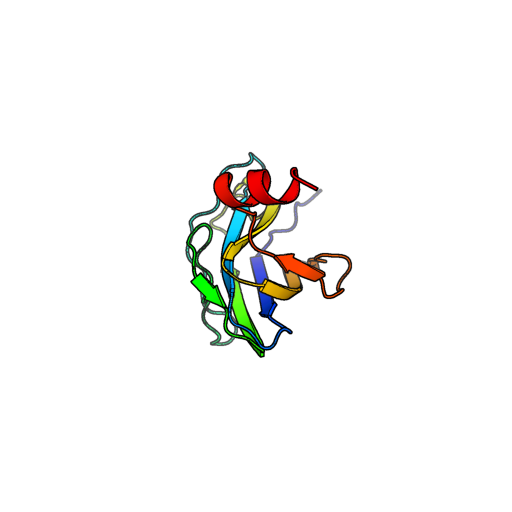 -0.591 -10.788 1.00 93.56 90 LYS A O 1
ATOM 689 N N . ALA A 1 91 ? -10.776 -1.909 -8.973 1.00 92.38 91 ALA A N 1
ATOM 690 C CA . ALA A 1 91 ? -9.402 -2.377 -8.903 1.00 92.38 91 ALA A CA 1
ATOM 691 C C . ALA A 1 91 ? -9.353 -3.901 -8.790 1.00 92.38 91 ALA A C 1
ATOM 693 O O . ALA A 1 91 ? -10.043 -4.482 -7.954 1.00 92.38 91 ALA A O 1
ATOM 694 N N . SER A 1 92 ? -8.468 -4.506 -9.576 1.00 95.25 92 SER A N 1
ATOM 695 C CA . SER A 1 92 ? -8.075 -5.908 -9.441 1.00 95.25 92 SER A CA 1
ATOM 696 C C . SER A 1 92 ? -6.727 -5.922 -8.737 1.00 95.25 92 SER A C 1
ATOM 698 O O . SER A 1 92 ? -5.716 -5.561 -9.335 1.00 95.25 92 SER A O 1
ATOM 700 N N . LEU A 1 93 ? -6.697 -6.207 -7.437 1.00 94.19 93 LEU A N 1
ATOM 701 C CA . LEU A 1 93 ? -5.508 -5.992 -6.617 1.00 94.19 93 LEU A CA 1
ATOM 702 C C . LEU A 1 93 ? -4.751 -7.285 -6.340 1.00 94.19 93 LEU A C 1
ATOM 704 O O . LEU A 1 93 ? -5.334 -8.285 -5.928 1.00 94.19 93 LEU A O 1
ATOM 708 N N . LEU A 1 94 ? -3.429 -7.221 -6.483 1.00 93.19 94 LEU A N 1
ATOM 709 C CA . LEU A 1 94 ? -2.482 -8.208 -5.973 1.00 93.19 94 LEU A CA 1
ATOM 710 C C . LEU A 1 94 ? -1.527 -7.513 -5.000 1.00 93.19 94 LEU A C 1
ATOM 712 O O . LEU A 1 94 ? -0.955 -6.473 -5.319 1.00 93.19 94 LEU A O 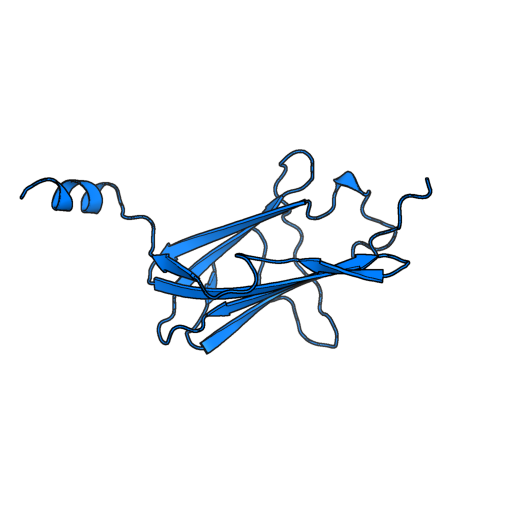1
ATOM 716 N N . ALA A 1 95 ? -1.326 -8.088 -3.818 1.00 91.69 95 ALA A N 1
ATOM 717 C CA . ALA A 1 95 ? -0.390 -7.560 -2.835 1.00 91.69 95 ALA A CA 1
ATOM 718 C C . ALA A 1 95 ? 0.375 -8.702 -2.163 1.00 91.69 95 ALA A C 1
ATOM 720 O O . ALA A 1 95 ? -0.211 -9.700 -1.749 1.00 91.69 95 ALA A O 1
ATOM 721 N N . ARG A 1 96 ? 1.695 -8.550 -2.044 1.00 89.56 96 ARG A N 1
ATOM 722 C CA . ARG A 1 96 ? 2.557 -9.491 -1.321 1.00 89.56 96 ARG A CA 1
ATOM 723 C C . ARG A 1 96 ? 3.681 -8.718 -0.673 1.00 89.56 96 ARG A C 1
ATOM 725 O O . ARG A 1 96 ? 4.498 -8.141 -1.378 1.00 89.56 96 ARG A O 1
ATOM 732 N N . GLY A 1 97 ? 3.723 -8.717 0.650 1.00 89.88 97 GLY A N 1
ATOM 733 C CA . GLY A 1 97 ? 4.724 -7.972 1.398 1.00 89.88 97 GLY A CA 1
ATOM 734 C C . GLY A 1 97 ? 5.721 -8.871 2.104 1.00 89.88 97 GLY A C 1
ATOM 735 O O . GLY A 1 97 ? 5.682 -10.099 2.003 1.00 89.88 97 GLY A O 1
ATOM 736 N N . TRP A 1 98 ? 6.588 -8.238 2.875 1.00 90.12 98 TRP A N 1
ATOM 737 C CA . TRP A 1 98 ? 7.424 -8.916 3.845 1.00 90.12 98 TRP A CA 1
ATOM 738 C C . TRP A 1 98 ? 7.740 -8.011 5.030 1.00 90.12 98 TRP A C 1
ATOM 740 O O . TRP A 1 98 ? 7.682 -6.781 4.962 1.00 90.12 98 TRP A O 1
ATOM 750 N N . VAL A 1 99 ? 8.088 -8.661 6.129 1.00 88.44 99 VAL A N 1
ATOM 751 C CA . VAL A 1 99 ? 8.612 -8.069 7.348 1.00 88.44 99 VAL A CA 1
ATOM 752 C C . VAL A 1 99 ? 10.007 -8.645 7.546 1.00 88.44 99 VAL A C 1
ATOM 754 O O . VAL A 1 99 ? 10.177 -9.860 7.613 1.00 88.44 99 VAL A O 1
ATOM 757 N N . ASN A 1 100 ? 11.018 -7.787 7.618 1.00 83.56 100 ASN A N 1
ATOM 758 C CA . ASN A 1 100 ? 12.379 -8.225 7.884 1.00 83.56 100 ASN A CA 1
ATOM 759 C C . ASN A 1 100 ? 12.619 -8.246 9.393 1.00 83.56 100 ASN A C 1
ATOM 761 O O . ASN A 1 100 ? 12.361 -7.257 10.076 1.00 83.56 100 ASN A O 1
ATOM 765 N N . THR A 1 101 ? 13.098 -9.366 9.916 1.00 73.94 101 THR A N 1
ATOM 766 C CA . THR A 1 101 ? 13.549 -9.518 11.301 1.00 73.94 101 THR A CA 1
ATOM 767 C C . THR A 1 101 ? 15.049 -9.773 11.307 1.00 73.94 101 THR A C 1
ATOM 769 O O . THR A 1 101 ? 15.601 -10.194 10.297 1.00 73.94 101 THR A O 1
ATOM 772 N N . ASN A 1 102 ? 15.720 -9.557 12.438 1.00 66.56 102 ASN A N 1
ATOM 773 C CA . ASN A 1 102 ? 17.156 -9.829 12.571 1.00 66.56 102 ASN A CA 1
ATOM 774 C C . ASN A 1 102 ? 17.576 -11.252 12.156 1.00 66.56 102 ASN A C 1
ATOM 776 O O . ASN A 1 102 ? 18.750 -11.471 11.883 1.00 66.56 102 ASN A O 1
ATOM 780 N N . GLU A 1 103 ? 16.644 -12.204 12.132 1.00 67.25 103 GLU A N 1
ATOM 781 C CA . GLU A 1 103 ? 16.932 -13.622 11.908 1.00 67.25 103 GLU A CA 1
ATOM 782 C C . GLU A 1 103 ? 16.342 -14.151 10.592 1.00 67.25 103 GLU A C 1
ATOM 784 O O . GLU A 1 103 ? 16.810 -15.164 10.080 1.00 67.25 103 GLU A O 1
ATOM 789 N N . ALA A 1 104 ? 15.327 -13.484 10.028 1.00 75.75 104 ALA A N 1
ATOM 790 C CA . ALA A 1 104 ? 14.637 -13.940 8.822 1.00 75.75 104 ALA A CA 1
ATOM 791 C C . ALA A 1 104 ? 13.716 -12.878 8.206 1.00 75.75 104 ALA A C 1
ATOM 793 O O . ALA A 1 104 ? 13.151 -12.028 8.900 1.00 75.75 104 ALA A O 1
ATOM 794 N N . VAL A 1 105 ? 13.461 -13.022 6.907 1.00 84.00 105 VAL A N 1
ATOM 795 C CA . VAL A 1 105 ? 12.355 -12.351 6.217 1.00 84.00 105 VAL A CA 1
ATOM 796 C C . VAL A 1 105 ? 11.092 -13.195 6.376 1.00 84.00 105 VAL A C 1
ATOM 798 O O . VAL A 1 105 ? 11.077 -14.372 6.025 1.00 84.00 105 VAL A O 1
ATOM 801 N N . GLN A 1 106 ? 10.030 -12.589 6.898 1.00 87.62 106 GLN A N 1
ATOM 802 C CA . GLN A 1 106 ? 8.708 -13.196 7.030 1.00 87.62 106 GLN A CA 1
ATOM 803 C C . GLN A 1 106 ? 7.782 -12.618 5.962 1.00 87.62 106 GLN A C 1
ATOM 805 O O . GLN A 1 106 ? 7.649 -11.400 5.851 1.00 87.62 106 GLN A O 1
ATOM 810 N N . ASN A 1 107 ? 7.143 -13.473 5.165 1.00 88.62 107 ASN A N 1
ATOM 811 C CA . ASN A 1 107 ? 6.225 -13.013 4.128 1.00 88.62 107 ASN A CA 1
ATOM 812 C C . ASN A 1 107 ? 4.916 -12.517 4.745 1.00 88.62 107 ASN A C 1
ATOM 814 O O . ASN A 1 107 ? 4.384 -13.107 5.682 1.00 88.62 107 ASN A O 1
ATOM 818 N N . VAL A 1 108 ? 4.382 -11.442 4.173 1.00 86.38 108 VAL A N 1
ATOM 819 C CA . VAL A 1 108 ? 3.028 -10.975 4.456 1.00 86.38 108 VAL A CA 1
ATOM 820 C C . VAL A 1 108 ? 2.140 -11.459 3.326 1.00 86.38 108 VAL A C 1
ATOM 822 O O . VAL A 1 108 ? 2.241 -10.980 2.192 1.00 86.38 108 VAL A O 1
ATOM 825 N N . GLU A 1 109 ? 1.278 -12.418 3.643 1.00 82.06 109 GLU A N 1
ATOM 826 C CA . GLU A 1 109 ? 0.257 -12.895 2.722 1.00 82.06 109 GLU A CA 1
ATOM 827 C C . GLU A 1 109 ? -0.962 -11.978 2.773 1.00 82.06 109 GLU A C 1
ATOM 829 O O . GLU A 1 109 ? -1.588 -11.795 3.817 1.00 82.06 109 GLU A O 1
ATOM 834 N N . VAL A 1 110 ? -1.318 -11.412 1.621 1.00 84.50 110 VAL A N 1
ATOM 835 C CA . VAL A 1 110 ? -2.579 -10.694 1.438 1.00 84.50 110 VAL A CA 1
ATOM 836 C C . VAL A 1 110 ? -3.469 -11.561 0.565 1.00 84.50 110 VAL A C 1
ATOM 838 O O . VAL A 1 110 ? -3.043 -12.014 -0.496 1.00 84.50 110 VAL A O 1
ATOM 841 N N . ASN A 1 111 ? -4.693 -11.824 1.027 1.00 85.38 111 ASN A N 1
ATOM 842 C CA . ASN A 1 111 ? -5.686 -12.616 0.296 1.00 85.38 111 ASN A CA 1
ATOM 843 C C . ASN A 1 111 ? -5.148 -13.973 -0.226 1.00 85.38 111 ASN A C 1
ATOM 845 O O . ASN A 1 111 ? -5.403 -14.367 -1.363 1.00 85.38 111 ASN A O 1
ATOM 849 N N . GLY A 1 112 ? -4.323 -14.667 0.569 1.00 82.88 112 GLY A N 1
ATOM 850 C CA . GLY A 1 112 ? -3.719 -15.946 0.170 1.00 82.88 112 GLY A CA 1
ATOM 851 C C . GLY A 1 112 ? -2.855 -15.864 -1.095 1.00 82.88 112 GLY A C 1
ATOM 852 O O . GLY A 1 112 ? -2.802 -16.826 -1.861 1.00 82.88 112 GLY A O 1
ATOM 853 N N . ASN A 1 113 ? -2.234 -14.704 -1.350 1.00 82.44 113 ASN A N 1
ATOM 854 C CA . ASN A 1 113 ? -1.425 -14.421 -2.540 1.00 82.44 113 ASN A CA 1
ATOM 855 C C . ASN A 1 113 ? -2.202 -14.593 -3.864 1.00 82.44 113 ASN A C 1
ATOM 857 O O . ASN A 1 113 ? -1.640 -14.986 -4.888 1.00 82.44 113 ASN A O 1
ATOM 861 N N . ARG A 1 114 ? -3.511 -14.312 -3.842 1.00 86.56 114 ARG A N 1
ATOM 862 C CA . ARG A 1 114 ? -4.386 -14.304 -5.020 1.00 86.56 114 ARG A CA 1
ATOM 863 C C . ARG A 1 114 ? -4.889 -12.899 -5.290 1.00 86.56 114 ARG A C 1
ATOM 865 O O . ARG A 1 114 ? -5.167 -12.148 -4.354 1.00 86.56 114 ARG A O 1
ATOM 872 N N . THR A 1 115 ? -5.069 -12.579 -6.564 1.00 87.44 115 THR A N 1
ATOM 873 C CA . THR A 1 115 ? -5.730 -11.344 -6.982 1.00 87.44 115 THR A CA 1
ATOM 874 C C . THR A 1 115 ? -7.170 -11.302 -6.461 1.00 87.44 115 THR A C 1
ATOM 876 O O . THR A 1 115 ? -7.841 -12.336 -6.415 1.00 87.44 115 THR A O 1
ATOM 879 N N . PHE A 1 116 ? -7.645 -10.124 -6.060 1.00 91.25 116 PHE A N 1
ATOM 880 C CA . PHE A 1 116 ? -9.027 -9.894 -5.638 1.00 91.25 116 PHE A CA 1
ATOM 881 C C . PHE A 1 116 ? -9.592 -8.615 -6.244 1.00 91.25 116 PHE A C 1
ATOM 883 O O . PHE A 1 116 ? -8.894 -7.613 -6.385 1.00 91.25 116 PHE A O 1
ATOM 890 N N . GLU A 1 117 ? -10.880 -8.652 -6.567 1.00 92.06 117 GLU A N 1
ATOM 891 C CA . GLU A 1 117 ? -11.598 -7.522 -7.145 1.00 92.06 117 GLU A CA 1
ATOM 892 C C . GLU A 1 117 ? -12.242 -6.684 -6.044 1.00 92.06 117 GLU A C 1
ATOM 894 O O . GLU A 1 117 ? -12.965 -7.202 -5.190 1.00 92.06 117 GLU A O 1
ATOM 899 N N . LEU A 1 118 ? -12.009 -5.375 -6.086 1.00 88.25 118 LEU A N 1
ATOM 900 C CA . LEU A 1 118 ? -12.675 -4.399 -5.237 1.00 88.25 118 LEU A CA 1
ATOM 901 C C . LEU A 1 118 ? -13.352 -3.342 -6.106 1.00 88.25 118 LEU A C 1
ATOM 903 O O . LEU A 1 118 ? -12.740 -2.745 -6.994 1.00 88.25 118 LEU A O 1
ATOM 907 N N . ALA A 1 119 ? -14.616 -3.075 -5.805 1.00 89.69 119 ALA A N 1
ATOM 908 C CA . ALA A 1 119 ? -15.328 -1.913 -6.309 1.00 89.69 119 ALA A CA 1
ATOM 909 C C . ALA A 1 119 ? -15.390 -0.838 -5.222 1.00 89.69 119 ALA A C 1
ATOM 911 O O . ALA A 1 119 ? -15.288 -1.138 -4.028 1.00 89.69 119 ALA A O 1
ATOM 912 N N . ALA A 1 120 ? -15.582 0.409 -5.646 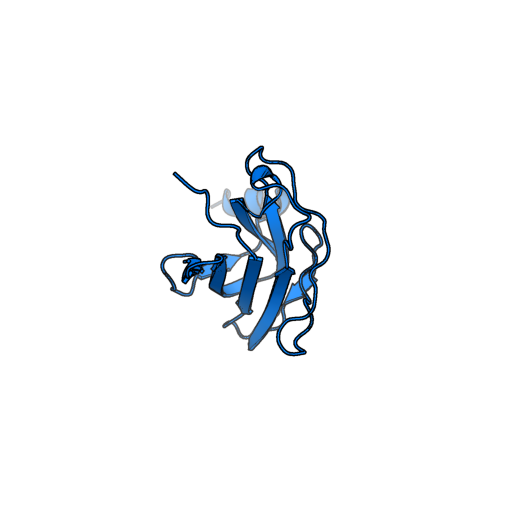1.00 87.81 120 ALA A N 1
ATOM 913 C CA . ALA A 1 120 ? -15.940 1.480 -4.733 1.00 87.81 120 ALA A CA 1
ATOM 914 C C . ALA A 1 120 ? -17.155 1.088 -3.882 1.00 87.81 120 ALA A C 1
ATOM 916 O O . ALA A 1 120 ? -18.075 0.420 -4.365 1.00 87.81 120 ALA A O 1
ATOM 917 N N . VAL A 1 121 ? -17.164 1.512 -2.618 1.00 80.44 121 VAL A N 1
ATOM 918 C CA . VAL A 1 121 ? -18.373 1.380 -1.802 1.00 80.44 121 VAL A CA 1
ATOM 919 C C . VAL A 1 121 ? -19.453 2.256 -2.438 1.00 80.44 121 VAL A C 1
ATOM 921 O O . VAL A 1 121 ? -19.205 3.452 -2.607 1.00 80.44 121 VAL A O 1
ATOM 924 N N . PRO A 1 122 ? -20.621 1.693 -2.801 1.00 72.62 122 PRO A N 1
ATOM 925 C CA . PRO A 1 122 ? -21.692 2.477 -3.391 1.00 72.62 122 PRO A CA 1
ATOM 926 C C . PRO A 1 122 ? -22.101 3.586 -2.427 1.00 72.62 122 PRO A C 1
ATOM 928 O O . PRO A 1 122 ? -22.212 3.377 -1.213 1.00 72.62 122 PRO A O 1
ATOM 931 N N . THR A 1 123 ? -22.313 4.780 -2.966 1.00 72.50 123 THR A N 1
ATOM 932 C CA . THR A 1 123 ? -22.824 5.889 -2.165 1.00 72.50 123 THR A CA 1
ATOM 933 C C . THR A 1 123 ? -24.254 5.579 -1.702 1.00 72.50 123 THR A C 1
ATOM 935 O O . THR A 1 123 ? -24.969 4.817 -2.361 1.00 72.50 123 THR A O 1
ATOM 938 N N . PRO A 1 124 ? -24.731 6.167 -0.588 1.00 69.19 124 PRO A N 1
ATOM 939 C CA . PRO A 1 124 ? -26.103 5.952 -0.122 1.00 69.19 124 PRO A CA 1
ATOM 940 C C . PRO A 1 124 ? -27.173 6.232 -1.191 1.00 69.19 124 PRO A C 1
ATOM 942 O O . PRO A 1 124 ? -28.210 5.579 -1.189 1.00 69.19 124 PRO A O 1
ATOM 945 N N . ALA A 1 125 ? -26.901 7.152 -2.126 1.00 67.00 125 ALA A N 1
ATOM 946 C CA . ALA A 1 125 ? -27.785 7.472 -3.246 1.00 67.00 125 ALA A CA 1
ATOM 947 C C . ALA A 1 125 ? -27.887 6.336 -4.285 1.00 67.00 125 ALA A C 1
ATOM 949 O O . ALA A 1 125 ? -28.953 6.109 -4.855 1.00 67.00 125 ALA A O 1
ATOM 950 N N . GLU A 1 126 ? -26.806 5.586 -4.498 1.00 60.44 126 GLU A N 1
ATOM 951 C CA . GLU A 1 126 ? -26.768 4.446 -5.423 1.00 60.44 126 GLU A CA 1
ATOM 952 C C . GLU A 1 126 ? -27.367 3.185 -4.786 1.00 60.44 126 GLU A C 1
ATOM 954 O O . GLU A 1 126 ? -28.034 2.408 -5.463 1.00 60.44 126 GLU A O 1
ATOM 959 N N . ALA A 1 127 ? -27.219 3.012 -3.468 1.00 58.72 127 ALA A N 1
ATOM 960 C CA . ALA A 1 127 ? -27.783 1.874 -2.738 1.00 58.72 127 ALA A CA 1
ATOM 961 C C . ALA A 1 127 ? -29.324 1.864 -2.702 1.00 58.72 127 ALA A C 1
ATOM 963 O O . ALA A 1 127 ? -29.934 0.797 -2.618 1.00 58.72 127 ALA A O 1
ATOM 964 N N . THR A 1 128 ? -29.972 3.031 -2.783 1.00 54.97 128 THR A N 1
ATOM 965 C CA . THR A 1 128 ? -31.437 3.129 -2.889 1.00 54.97 128 THR A CA 1
ATOM 966 C C . THR A 1 128 ? -31.975 2.802 -4.282 1.00 54.97 128 THR A C 1
ATOM 968 O O . THR A 1 128 ? -33.134 2.410 -4.384 1.00 54.97 128 THR A O 1
ATOM 971 N N . ALA A 1 129 ? -31.162 2.908 -5.339 1.00 56.41 129 ALA A N 1
ATOM 972 C CA . ALA A 1 129 ? -31.594 2.610 -6.706 1.00 56.41 129 ALA A CA 1
ATOM 973 C C . ALA A 1 129 ? -31.692 1.098 -6.982 1.00 56.41 129 ALA A C 1
ATOM 975 O O . ALA A 1 129 ? -32.531 0.670 -7.764 1.00 56.41 129 ALA A O 1
ATOM 976 N N . THR A 1 130 ? -30.896 0.273 -6.297 1.00 54.69 130 THR A N 1
ATOM 977 C CA . THR A 1 130 ? -30.870 -1.190 -6.494 1.00 54.69 130 THR A CA 1
ATOM 978 C C . THR A 1 130 ? -31.967 -1.943 -5.732 1.00 54.69 130 THR A C 1
ATOM 980 O O . THR A 1 130 ? -32.069 -3.159 -5.849 1.00 54.69 130 THR A O 1
ATOM 983 N N . LYS A 1 131 ? -32.769 -1.257 -4.906 1.00 50.69 131 LYS A N 1
ATOM 984 C CA . LYS A 1 131 ? -33.826 -1.882 -4.086 1.00 50.69 131 LYS A CA 1
ATOM 985 C C . LYS A 1 131 ? -35.239 -1.701 -4.663 1.00 50.69 131 LYS A C 1
ATOM 987 O O . LYS A 1 131 ? -36.205 -2.082 -4.009 1.00 50.69 131 LYS A O 1
ATOM 992 N N . ALA A 1 132 ? -35.355 -1.100 -5.845 1.00 47.97 132 ALA A N 1
ATOM 993 C CA . ALA A 1 132 ? -36.610 -0.908 -6.560 1.00 47.97 132 ALA A CA 1
ATOM 994 C C . ALA A 1 132 ? -36.609 -1.741 -7.852 1.00 47.97 132 ALA A C 1
ATOM 996 O O . ALA A 1 132 ? -36.553 -1.187 -8.944 1.00 47.97 132 ALA A O 1
ATOM 997 N N . GLU A 1 133 ? -36.638 -3.066 -7.711 1.00 41.19 133 GLU A N 1
ATOM 998 C CA . GLU A 1 133 ? -37.037 -4.004 -8.770 1.00 41.19 133 GLU A CA 1
ATOM 999 C C . GLU A 1 133 ? -37.863 -5.138 -8.154 1.00 41.19 133 GLU A C 1
ATOM 1001 O O . GLU A 1 133 ? -37.492 -5.591 -7.042 1.00 41.19 133 GLU A O 1
#

Radius of gyration: 16.67 Å; chains: 1; bounding box: 54×25×41 Å

Foldseek 3Di:
DPDFDFFKKKKKKFFQAQAKFWKAKWFAFPVRHTDQDQAQDDPNRGQPHGHGDIDIAHHRGIGMGMHGCHVPNDNRNDGDDMDMATQADKTFIFMKMWIHTPVDIHIDDDPNRDTDIDHHDDDPVRVVVVVPD

Sequence (133 aa):
MQRGTVSGFFVPIINAGSTPADITVSFYQQDGTKLTTEGTSYQEIGSTIIPGKPFTLKGYATGLYHINFGNHLKCNGRVYLGRIFVNSGKASLLARGWVNTNEAVQNVEVNGNRTFELAAVPTPAEATATKAE

pLDDT: mean 84.51, std 14.67, range [32.84, 98.0]

Secondary structure (DSSP, 8-state):
---PPEEEEEEEEEE-SSS-EEEEEEEE-TTSPEE-PPP--BTTB---PPTTSEEEE-TT-EEEEEEE-TTTS-GGGS--EEEEEEEEEEEEEEEEEEEEESS-EEEEESGGG--EEEEPPPPHHHHTGGG--